Protein AF-A0A942RQK0-F1 (afdb_monomer_lite)

Foldseek 3Di:
DDDLVNLVVLCQVQPQLVDPCHDPVSGQDPVNLVVQLCNVCVVVLLVLLVPQPDPDLVSSLVSCLVPVVVVPQADPVRDDVCVVVVNPNNSVCSVRSSVSSVVSVVVVVVVVD

Sequence (113 aa):
MLTMNDYLETIRTHICSKCINRTSSGVCTPDIERDCALIQFLPEIVRIVNSTQSESYDDYVSALRDIVCAQCKESPQGVCSLRDDVECAVDRYYPLVIEAIQLLRAARVANVA

pLDDT: mean 89.83, std 7.03, range [50.84, 97.06]

Radius of gyration: 14.4 Å; chains: 1; bounding box: 34×26×43 Å

Structure (mmCIF, N/CA/C/O backbone):
data_AF-A0A942RQK0-F1
#
_entry.id   AF-A0A942RQK0-F1
#
loop_
_atom_site.group_PDB
_atom_site.id
_atom_site.type_symbol
_atom_site.label_atom_id
_atom_site.label_alt_id
_atom_site.label_comp_id
_atom_site.label_asym_id
_atom_site.label_entity_id
_atom_site.label_seq_id
_atom_site.pdbx_PDB_ins_code
_atom_site.Cartn_x
_atom_site.Cartn_y
_atom_site.Cartn_z
_atom_site.occupancy
_atom_site.B_iso_or_equiv
_atom_site.auth_seq_id
_atom_site.auth_comp_id
_atom_site.auth_asym_id
_atom_site.auth_atom_id
_atom_site.pdbx_PDB_model_num
ATOM 1 N N . MET A 1 1 ? -8.169 13.238 16.026 1.00 76.38 1 MET A N 1
ATOM 2 C CA . MET A 1 1 ? -8.594 12.764 14.694 1.00 76.38 1 MET A CA 1
ATOM 3 C C . MET A 1 1 ? -7.331 12.636 13.861 1.00 76.38 1 MET A C 1
ATOM 5 O O . MET A 1 1 ? -6.549 13.574 13.909 1.00 76.38 1 MET A O 1
ATOM 9 N N . LEU A 1 2 ? -7.084 11.487 13.224 1.00 90.88 2 LEU A N 1
ATOM 10 C CA . LEU A 1 2 ? -5.945 11.329 12.308 1.00 90.88 2 LEU A CA 1
ATOM 11 C C . LEU A 1 2 ? -6.271 12.023 10.982 1.00 90.88 2 LEU A C 1
ATOM 13 O O . LEU A 1 2 ? -7.398 11.920 10.495 1.00 90.88 2 LEU A O 1
ATOM 17 N N . THR A 1 3 ? -5.300 12.729 10.425 1.00 94.81 3 THR A N 1
ATOM 18 C CA . THR A 1 3 ? -5.384 13.443 9.150 1.00 94.81 3 THR A CA 1
ATOM 19 C C . THR A 1 3 ? -4.730 12.632 8.034 1.00 94.81 3 THR A C 1
ATOM 21 O O . THR A 1 3 ? -3.951 11.717 8.291 1.00 94.81 3 THR A O 1
ATOM 24 N N . MET A 1 4 ? -5.009 12.974 6.772 1.00 95.06 4 MET A N 1
ATOM 25 C CA . MET A 1 4 ? -4.345 12.316 5.639 1.00 95.06 4 MET A CA 1
ATOM 26 C C . MET A 1 4 ? -2.825 12.542 5.636 1.00 95.06 4 MET A C 1
ATOM 28 O O . MET A 1 4 ? -2.077 11.661 5.220 1.00 95.06 4 MET A O 1
ATOM 32 N N . ASN A 1 5 ? -2.362 13.682 6.159 1.00 94.44 5 ASN A N 1
ATOM 33 C CA . ASN A 1 5 ? -0.933 13.958 6.300 1.00 94.44 5 ASN A CA 1
ATOM 34 C C . ASN A 1 5 ? -0.267 13.009 7.305 1.00 94.44 5 ASN A C 1
ATOM 36 O O . ASN A 1 5 ? 0.812 12.506 7.009 1.00 94.44 5 ASN A O 1
ATOM 40 N N . ASP A 1 6 ? -0.932 12.681 8.419 1.00 95.12 6 ASP A N 1
ATOM 41 C CA . ASP A 1 6 ? -0.395 11.727 9.402 1.00 95.12 6 ASP A CA 1
ATOM 42 C C . ASP A 1 6 ? -0.160 10.344 8.767 1.00 95.12 6 ASP A C 1
ATOM 44 O O . ASP A 1 6 ? 0.878 9.710 8.980 1.00 95.12 6 ASP A O 1
ATOM 48 N N . TYR A 1 7 ? -1.107 9.882 7.940 1.00 95.06 7 TYR A N 1
ATOM 49 C CA . TYR A 1 7 ? -0.962 8.626 7.199 1.00 95.06 7 TYR A CA 1
ATOM 50 C C . TYR A 1 7 ? 0.161 8.711 6.164 1.00 95.06 7 TYR A C 1
ATOM 52 O O . TYR A 1 7 ? 0.994 7.809 6.092 1.00 95.06 7 TYR A O 1
ATOM 60 N N . LEU A 1 8 ? 0.218 9.796 5.392 1.00 93.12 8 LEU A N 1
ATOM 61 C CA . LEU A 1 8 ? 1.249 10.016 4.380 1.00 93.12 8 LEU A CA 1
ATOM 62 C C . LEU A 1 8 ? 2.663 9.986 4.981 1.00 93.12 8 LEU A C 1
ATOM 64 O O . LEU A 1 8 ? 3.536 9.288 4.466 1.00 93.12 8 LEU A O 1
ATOM 68 N N . GLU A 1 9 ? 2.896 10.709 6.073 1.00 92.56 9 GLU A N 1
ATOM 69 C CA . GLU A 1 9 ? 4.196 10.756 6.755 1.00 92.56 9 GLU A CA 1
ATOM 70 C C . GLU A 1 9 ? 4.581 9.404 7.361 1.00 92.56 9 GLU A C 1
ATOM 72 O O . GLU A 1 9 ? 5.734 8.965 7.255 1.00 92.56 9 GLU A O 1
ATOM 77 N N . THR A 1 10 ? 3.600 8.703 7.930 1.00 93.00 10 THR A N 1
ATOM 78 C CA . THR A 1 10 ? 3.789 7.360 8.481 1.00 93.00 10 THR A CA 1
ATOM 79 C C . THR A 1 10 ? 4.207 6.375 7.390 1.00 93.00 10 THR A C 1
ATOM 81 O O . THR A 1 10 ? 5.219 5.685 7.539 1.00 93.00 10 THR A O 1
ATOM 84 N N . ILE A 1 11 ? 3.484 6.347 6.268 1.00 90.75 11 ILE A N 1
ATOM 85 C CA . ILE A 1 11 ? 3.776 5.494 5.107 1.00 90.75 11 ILE A CA 1
ATOM 86 C C . ILE A 1 11 ? 5.149 5.833 4.522 1.00 90.75 11 ILE A C 1
ATOM 88 O O . ILE A 1 11 ? 5.947 4.923 4.302 1.00 90.75 11 ILE A O 1
ATOM 92 N N . ARG A 1 12 ? 5.479 7.119 4.336 1.00 89.50 12 ARG A N 1
ATOM 93 C CA . ARG A 1 12 ? 6.813 7.546 3.871 1.00 89.50 12 ARG A CA 1
ATOM 94 C C . ARG A 1 12 ? 7.921 6.978 4.753 1.00 89.50 12 ARG A C 1
ATOM 96 O O . ARG A 1 12 ? 8.847 6.351 4.245 1.00 89.50 12 ARG A O 1
ATOM 103 N N . THR A 1 13 ? 7.795 7.135 6.067 1.00 88.44 13 THR A N 1
ATOM 104 C CA . THR A 1 13 ? 8.803 6.678 7.036 1.00 88.44 13 THR A CA 1
ATOM 105 C C . THR A 1 13 ? 8.976 5.155 7.022 1.00 88.44 13 THR A C 1
ATOM 107 O O . THR A 1 13 ? 10.102 4.653 7.040 1.00 88.44 13 THR A O 1
ATOM 110 N N . HIS A 1 14 ? 7.873 4.406 6.947 1.00 89.19 14 HIS A N 1
ATOM 111 C CA . HIS A 1 14 ? 7.898 2.943 7.052 1.00 89.19 14 HIS A CA 1
ATOM 112 C C . HIS A 1 14 ? 8.254 2.240 5.739 1.00 89.19 14 HIS A C 1
ATOM 114 O O . HIS A 1 14 ? 8.817 1.141 5.764 1.00 89.19 14 HIS A O 1
ATOM 120 N N . ILE A 1 15 ? 7.930 2.853 4.598 1.00 90.31 15 ILE A N 1
ATOM 121 C CA . ILE A 1 15 ? 8.006 2.194 3.291 1.00 90.31 15 ILE A CA 1
ATOM 122 C C . ILE A 1 15 ? 9.162 2.713 2.450 1.00 90.31 15 ILE A C 1
ATOM 124 O O . ILE A 1 15 ? 9.845 1.894 1.838 1.00 90.31 15 ILE A O 1
ATOM 128 N N . CYS A 1 16 ? 9.444 4.021 2.413 1.00 88.69 16 CYS A N 1
ATOM 129 C CA . CYS A 1 16 ? 10.490 4.541 1.520 1.00 88.69 16 CYS A CA 1
ATOM 130 C C . CYS A 1 16 ? 11.866 3.928 1.814 1.00 88.69 16 CYS A C 1
ATOM 132 O O . CYS A 1 16 ? 12.601 3.611 0.885 1.00 88.69 16 CYS A O 1
ATOM 134 N N . SER A 1 17 ? 12.173 3.625 3.076 1.00 88.06 17 SER A N 1
ATOM 135 C CA . SER A 1 17 ? 13.415 2.941 3.473 1.00 88.06 17 SER A CA 1
ATOM 136 C C . SER A 1 17 ? 13.523 1.491 2.980 1.00 88.06 17 SER A C 1
ATOM 138 O O . SER A 1 17 ? 14.626 0.955 2.866 1.00 88.06 17 SER A O 1
ATOM 140 N N . LYS A 1 18 ? 12.394 0.862 2.634 1.00 89.69 18 LYS A N 1
ATOM 141 C CA . LYS A 1 18 ? 12.280 -0.521 2.141 1.00 89.69 18 LYS A CA 1
ATOM 142 C C . LYS A 1 18 ? 11.899 -0.592 0.653 1.00 89.69 18 LYS A C 1
ATOM 144 O O . LYS A 1 18 ? 11.910 -1.675 0.062 1.00 89.69 18 LYS A O 1
ATOM 149 N N . CYS A 1 19 ? 11.576 0.548 0.040 1.00 88.12 19 CYS A N 1
ATOM 150 C CA . CYS A 1 19 ? 11.154 0.646 -1.351 1.00 88.12 19 CYS A CA 1
ATOM 151 C C . CYS A 1 19 ? 12.292 0.239 -2.297 1.00 88.12 19 CYS A C 1
ATOM 153 O O . CYS A 1 19 ? 13.440 0.622 -2.078 1.00 88.12 19 CYS A O 1
ATOM 155 N N . ILE A 1 20 ? 12.009 -0.524 -3.354 1.00 85.88 20 ILE A N 1
ATOM 156 C CA . ILE A 1 20 ? 13.025 -0.891 -4.355 1.00 85.88 20 ILE A CA 1
ATOM 157 C C . ILE A 1 20 ? 13.535 0.333 -5.128 1.00 85.88 20 ILE A C 1
ATOM 159 O O . ILE A 1 20 ? 14.711 0.399 -5.463 1.00 85.88 20 ILE A O 1
ATOM 163 N N . ASN A 1 21 ? 12.674 1.337 -5.304 1.00 84.38 21 ASN A N 1
ATOM 164 C CA . ASN A 1 21 ? 12.988 2.577 -6.009 1.00 84.38 21 ASN A CA 1
ATOM 165 C C . ASN A 1 21 ? 13.629 3.643 -5.107 1.00 84.38 21 ASN A C 1
ATOM 167 O O . ASN A 1 21 ? 13.789 4.776 -5.537 1.00 84.38 21 ASN A O 1
ATOM 171 N N . ARG A 1 22 ? 13.956 3.333 -3.847 1.00 86.50 22 ARG A N 1
ATOM 172 C CA . ARG A 1 22 ? 14.532 4.312 -2.910 1.00 86.50 22 ARG A CA 1
ATOM 173 C C . ARG A 1 22 ? 15.913 4.802 -3.349 1.00 86.50 22 ARG A C 1
ATOM 175 O O . ARG A 1 22 ? 16.653 4.094 -4.029 1.00 86.50 22 ARG A O 1
ATOM 182 N N . THR A 1 23 ? 16.303 5.985 -2.881 1.00 87.00 23 THR A N 1
ATOM 183 C CA . THR A 1 23 ? 17.686 6.467 -3.006 1.00 87.00 23 THR A CA 1
ATOM 184 C C . THR A 1 23 ? 18.655 5.600 -2.197 1.00 87.00 23 THR A C 1
ATOM 186 O O . THR A 1 23 ? 18.259 4.859 -1.296 1.00 87.00 23 THR A O 1
ATOM 189 N N . SER A 1 24 ? 19.961 5.763 -2.422 1.00 86.12 24 SER A N 1
ATOM 190 C CA . SER A 1 24 ? 20.994 5.141 -1.578 1.00 86.12 24 SER A CA 1
ATOM 191 C C . SER A 1 24 ? 20.895 5.527 -0.094 1.00 86.12 24 SER A C 1
ATOM 193 O O . SER A 1 24 ? 21.332 4.764 0.762 1.00 86.12 24 SER A O 1
ATOM 195 N N . SER A 1 25 ? 20.285 6.674 0.222 1.00 84.81 25 SER A N 1
ATOM 196 C CA . SER A 1 25 ? 19.993 7.129 1.587 1.00 84.81 25 SER A CA 1
ATOM 197 C C . SER A 1 25 ? 18.668 6.606 2.159 1.00 84.81 25 SER A C 1
ATOM 199 O O . SER A 1 25 ? 18.327 6.932 3.292 1.00 84.81 25 SER A O 1
ATOM 201 N N . GLY A 1 26 ? 17.922 5.791 1.410 1.00 83.88 26 GLY A N 1
ATOM 202 C CA . GLY A 1 26 ? 16.687 5.164 1.879 1.00 83.88 26 GLY A CA 1
ATOM 203 C C . GLY A 1 26 ? 15.462 6.078 1.885 1.00 83.88 26 GLY A C 1
ATOM 204 O O . GLY A 1 26 ? 14.523 5.826 2.637 1.00 83.88 26 GLY A O 1
ATOM 205 N N . VAL A 1 27 ? 15.451 7.131 1.067 1.00 84.12 27 VAL A N 1
ATOM 206 C CA . VAL A 1 27 ? 14.306 8.045 0.939 1.00 84.12 27 VAL A CA 1
ATOM 207 C C . VAL A 1 27 ? 13.674 7.942 -0.446 1.00 84.12 27 VAL A C 1
ATOM 209 O O . VAL A 1 27 ? 14.316 7.516 -1.407 1.00 84.12 27 VAL A O 1
ATOM 212 N N . CYS A 1 28 ? 12.409 8.335 -0.559 1.00 85.50 28 CYS A N 1
ATOM 213 C CA . CYS A 1 28 ? 11.790 8.579 -1.855 1.00 85.50 28 CYS A CA 1
ATOM 214 C C . CYS A 1 28 ? 12.184 9.990 -2.327 1.00 85.50 28 CYS A C 1
ATOM 216 O O . CYS A 1 28 ? 12.166 10.932 -1.536 1.00 85.50 28 CYS A O 1
ATOM 218 N N . THR A 1 29 ? 12.564 10.157 -3.597 1.00 82.12 29 THR A N 1
ATOM 219 C CA . THR A 1 29 ? 12.700 11.506 -4.176 1.00 82.12 29 THR A CA 1
ATOM 220 C C . THR A 1 29 ? 11.317 12.060 -4.523 1.00 82.12 29 THR A C 1
ATOM 222 O O . THR A 1 29 ? 10.391 11.271 -4.712 1.00 82.12 29 THR A O 1
ATOM 225 N N . PRO A 1 30 ? 11.150 13.385 -4.679 1.00 80.06 30 PRO A N 1
ATOM 226 C CA . PRO A 1 30 ? 9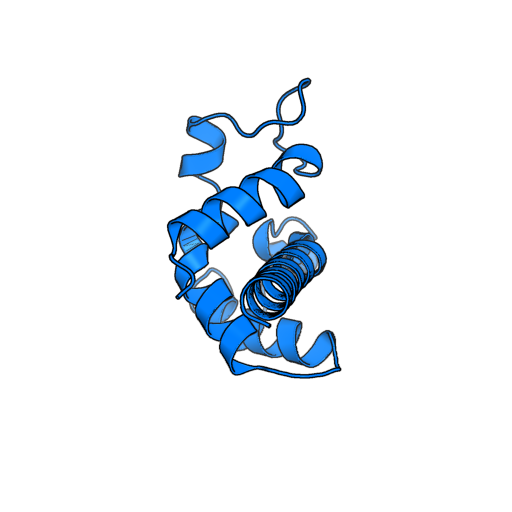.874 13.959 -5.108 1.00 80.06 30 PRO A CA 1
ATOM 227 C C . PRO A 1 30 ? 9.333 13.346 -6.406 1.00 80.06 30 PRO A C 1
ATOM 229 O O . PRO A 1 30 ? 8.129 13.158 -6.536 1.00 80.06 30 PRO A O 1
ATOM 232 N N . ASP A 1 31 ? 10.212 12.996 -7.348 1.00 77.81 31 ASP A N 1
ATOM 233 C CA . ASP A 1 31 ? 9.820 12.349 -8.604 1.00 77.81 31 ASP A CA 1
ATOM 234 C C . ASP A 1 31 ? 9.259 10.943 -8.346 1.00 77.81 31 ASP A C 1
ATOM 236 O O . ASP A 1 31 ? 8.164 10.624 -8.802 1.00 77.81 31 ASP A O 1
ATOM 240 N N . ILE A 1 32 ? 9.952 10.144 -7.523 1.00 78.69 32 ILE A N 1
ATOM 241 C CA . ILE A 1 32 ? 9.486 8.815 -7.104 1.00 78.69 32 ILE A CA 1
ATOM 242 C C . ILE A 1 32 ? 8.160 8.913 -6.347 1.00 78.69 32 ILE A C 1
ATOM 244 O O . ILE A 1 32 ? 7.289 8.070 -6.532 1.00 78.69 32 ILE A O 1
ATOM 248 N N . GLU A 1 33 ? 7.990 9.918 -5.488 1.00 78.75 33 GLU A N 1
ATOM 249 C CA . GLU A 1 33 ? 6.759 10.092 -4.716 1.00 78.75 33 GLU A CA 1
ATOM 250 C C . GLU A 1 33 ? 5.559 10.457 -5.588 1.00 78.75 33 GLU A C 1
ATOM 252 O O . GLU A 1 33 ? 4.475 9.922 -5.356 1.00 78.75 33 GLU A O 1
ATOM 257 N N . ARG A 1 34 ? 5.739 11.329 -6.590 1.00 80.69 34 ARG A N 1
ATOM 258 C CA . ARG A 1 34 ? 4.659 11.700 -7.523 1.00 80.69 34 ARG A CA 1
ATOM 259 C C . ARG A 1 34 ? 4.132 10.488 -8.292 1.00 80.69 34 ARG A C 1
ATOM 261 O O . ARG A 1 34 ? 2.920 10.351 -8.463 1.00 80.69 34 ARG A O 1
ATOM 268 N N . ASP A 1 35 ? 5.027 9.584 -8.671 1.00 83.75 35 ASP A N 1
ATOM 269 C CA . ASP A 1 35 ? 4.686 8.382 -9.437 1.00 83.75 35 ASP A CA 1
ATOM 270 C C . ASP A 1 35 ? 4.425 7.153 -8.546 1.00 83.75 35 ASP A C 1
ATOM 272 O O . ASP A 1 35 ? 4.179 6.047 -9.034 1.00 83.75 35 ASP A O 1
ATOM 276 N N . CYS A 1 36 ? 4.456 7.319 -7.222 1.00 88.19 36 CYS A N 1
ATOM 277 C CA . CYS A 1 36 ? 4.276 6.217 -6.291 1.00 88.19 36 CYS A CA 1
ATOM 278 C C . CYS A 1 36 ? 2.807 5.790 -6.236 1.00 88.19 36 CYS A C 1
ATOM 280 O O . CYS A 1 36 ? 1.965 6.469 -5.646 1.00 88.19 36 CYS A O 1
ATOM 282 N N . ALA A 1 37 ? 2.507 4.607 -6.774 1.00 89.62 37 ALA A N 1
ATOM 283 C CA . ALA A 1 37 ? 1.157 4.049 -6.765 1.00 89.62 37 ALA A CA 1
ATOM 284 C C . ALA A 1 37 ? 0.561 3.934 -5.344 1.00 89.62 37 ALA A C 1
ATOM 286 O O . ALA A 1 37 ? -0.633 4.148 -5.161 1.00 89.62 37 ALA A O 1
ATOM 287 N N . LEU A 1 38 ? 1.379 3.679 -4.312 1.00 89.94 38 LEU A N 1
ATOM 288 C CA . LEU A 1 38 ? 0.906 3.685 -2.919 1.00 89.94 38 LEU A CA 1
ATOM 289 C C . LEU A 1 38 ? 0.394 5.057 -2.474 1.00 89.94 38 LEU A C 1
ATOM 291 O O . LEU A 1 38 ? -0.575 5.123 -1.729 1.00 89.94 38 LEU A O 1
ATOM 295 N N . ILE A 1 39 ? 1.044 6.138 -2.915 1.00 90.31 39 ILE A N 1
ATOM 296 C CA . ILE A 1 39 ? 0.642 7.515 -2.603 1.00 90.31 39 ILE A CA 1
ATOM 297 C C . ILE A 1 39 ? -0.625 7.866 -3.386 1.00 90.31 39 ILE A C 1
ATOM 299 O O . ILE A 1 39 ? -1.551 8.447 -2.826 1.00 90.31 39 ILE A O 1
ATOM 303 N N . GLN A 1 40 ? -0.693 7.463 -4.657 1.00 91.94 40 GLN A N 1
ATOM 304 C CA . GLN A 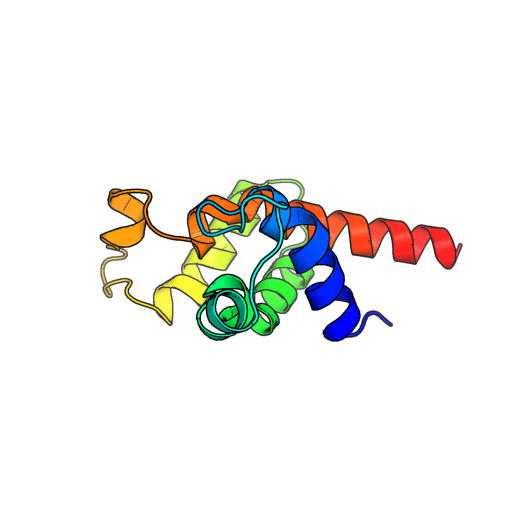1 40 ? -1.856 7.692 -5.520 1.00 91.94 40 GLN A CA 1
ATOM 305 C C . GLN A 1 40 ? -3.123 7.032 -4.957 1.00 91.94 40 GLN A C 1
ATOM 307 O O . GLN A 1 40 ? -4.169 7.674 -4.889 1.00 91.94 40 GLN A O 1
ATOM 312 N N . PHE A 1 41 ? -3.019 5.789 -4.481 1.00 94.25 41 PHE A N 1
ATOM 313 C CA . PHE A 1 41 ? -4.133 5.060 -3.866 1.00 94.25 41 PHE A CA 1
ATOM 314 C C . PHE A 1 41 ? -4.240 5.259 -2.345 1.00 94.25 41 PHE A C 1
ATOM 316 O O . PHE A 1 41 ? -5.095 4.641 -1.709 1.00 94.25 41 PHE A O 1
ATOM 323 N N . LEU A 1 42 ? -3.420 6.127 -1.736 1.00 93.69 42 LEU A N 1
ATOM 324 C CA . LEU A 1 42 ? -3.346 6.275 -0.278 1.00 93.69 42 LEU A CA 1
ATOM 325 C C . LEU A 1 42 ? -4.709 6.553 0.379 1.00 93.69 42 LEU A C 1
ATOM 327 O O . LEU A 1 42 ? -5.020 5.876 1.362 1.00 93.69 42 LEU A O 1
ATOM 331 N N . PRO A 1 43 ? -5.555 7.477 -0.126 1.00 94.75 43 PRO A N 1
ATOM 332 C CA . PRO A 1 43 ? -6.847 7.742 0.504 1.00 94.75 43 PRO A CA 1
ATOM 333 C C . PRO A 1 43 ? -7.749 6.506 0.553 1.00 94.75 43 PRO A C 1
ATOM 335 O O . PRO A 1 43 ? -8.434 6.266 1.549 1.00 94.75 43 PRO A O 1
ATOM 338 N N . GLU A 1 44 ? -7.728 5.705 -0.508 1.00 95.81 44 GLU A N 1
ATOM 339 C CA . GLU A 1 44 ? -8.539 4.502 -0.612 1.00 95.81 44 GLU A CA 1
ATOM 340 C C . GLU A 1 44 ? -7.996 3.370 0.255 1.00 95.81 44 GLU A C 1
ATOM 342 O O . GLU A 1 44 ? -8.752 2.763 1.009 1.00 95.81 44 GLU A O 1
ATOM 347 N N . ILE A 1 45 ? -6.682 3.159 0.236 1.00 95.88 45 ILE A N 1
ATOM 348 C CA . ILE A 1 45 ? -5.997 2.212 1.116 1.00 95.88 45 ILE A CA 1
ATOM 349 C C . ILE A 1 45 ? -6.332 2.510 2.582 1.00 95.88 45 ILE A C 1
ATOM 351 O O . ILE A 1 45 ? -6.762 1.618 3.314 1.00 95.88 45 ILE A O 1
ATOM 355 N N . VAL A 1 46 ? -6.190 3.768 3.013 1.00 96.25 46 VAL A N 1
ATOM 356 C CA . VAL A 1 46 ? -6.499 4.190 4.388 1.00 96.25 46 VAL A CA 1
ATOM 357 C C . VAL A 1 46 ? -7.959 3.916 4.729 1.00 96.25 46 VAL A C 1
ATOM 359 O O . VAL A 1 46 ? -8.251 3.394 5.806 1.00 96.25 46 VAL A O 1
ATOM 362 N N . ARG A 1 47 ? -8.887 4.239 3.821 1.00 96.25 47 ARG A N 1
ATOM 363 C CA . ARG A 1 47 ? -10.317 3.966 4.005 1.00 96.25 47 ARG A CA 1
ATOM 364 C C . ARG A 1 47 ? -10.572 2.472 4.206 1.00 96.25 47 ARG A C 1
ATOM 366 O O . ARG A 1 47 ? -11.246 2.112 5.169 1.00 96.25 47 ARG A O 1
ATOM 373 N N . ILE A 1 48 ? -10.018 1.627 3.338 1.00 96.62 48 ILE A N 1
ATOM 374 C CA . ILE A 1 48 ? -10.209 0.171 3.358 1.00 96.62 48 ILE A CA 1
ATOM 375 C C . ILE A 1 48 ? -9.659 -0.417 4.655 1.00 96.62 48 ILE A C 1
ATOM 377 O O . ILE A 1 48 ? -10.411 -1.030 5.409 1.00 96.62 48 ILE A O 1
ATOM 381 N N . VAL A 1 49 ? -8.395 -0.139 4.984 1.00 95.62 49 VAL A N 1
ATOM 382 C CA . VAL A 1 49 ? -7.745 -0.661 6.198 1.00 95.62 49 VAL A CA 1
ATOM 383 C C . VAL A 1 49 ? -8.468 -0.199 7.469 1.00 95.62 49 VAL A C 1
ATOM 385 O O . VAL A 1 49 ? -8.612 -0.959 8.430 1.00 95.62 49 VAL A O 1
ATOM 388 N N . ASN A 1 50 ? -8.984 1.030 7.493 1.00 94.19 50 ASN A N 1
ATOM 389 C CA . ASN A 1 50 ? -9.783 1.502 8.624 1.00 94.19 50 ASN A CA 1
ATOM 390 C C . ASN A 1 50 ? -11.147 0.810 8.731 1.00 94.19 50 ASN A C 1
ATOM 392 O O . ASN A 1 50 ? -11.641 0.644 9.847 1.00 94.19 50 ASN A O 1
ATOM 396 N N . SER A 1 51 ? -11.743 0.397 7.610 1.00 95.50 51 SER A N 1
ATOM 397 C CA . SER A 1 51 ? -13.043 -0.280 7.588 1.00 95.50 51 SER A CA 1
ATOM 398 C C . SER A 1 51 ? -12.982 -1.790 7.830 1.00 95.50 51 SER A C 1
ATOM 400 O O . SER A 1 51 ? -13.892 -2.308 8.464 1.00 95.50 51 SER A O 1
ATOM 402 N N . THR A 1 52 ? -11.930 -2.488 7.383 1.00 95.19 52 THR A N 1
ATOM 403 C CA . THR A 1 52 ? -11.864 -3.961 7.430 1.00 95.19 52 THR A CA 1
ATOM 404 C C . THR A 1 52 ? -11.774 -4.518 8.854 1.00 95.19 52 THR A C 1
ATOM 406 O O . THR A 1 52 ? -12.320 -5.584 9.093 1.00 95.19 52 THR A O 1
ATOM 409 N N . GLN A 1 53 ? -11.130 -3.801 9.793 1.00 86.56 53 GLN A N 1
ATOM 410 C CA . GLN A 1 53 ? -11.026 -4.135 11.235 1.00 86.56 53 GLN A CA 1
ATOM 411 C C . GLN A 1 53 ? -11.052 -5.648 11.549 1.00 86.56 53 GLN A C 1
ATOM 413 O O . GLN A 1 53 ? -11.924 -6.115 12.278 1.00 86.56 53 GLN A O 1
ATOM 418 N N . SER A 1 54 ? -10.101 -6.397 10.988 1.00 93.69 54 SER A N 1
ATOM 419 C CA . SER A 1 54 ? -10.001 -7.852 11.140 1.00 93.69 54 SER A CA 1
ATOM 420 C C . SER A 1 54 ? -8.706 -8.241 11.855 1.00 93.69 54 SER A C 1
ATOM 422 O O . SER A 1 54 ? -7.731 -7.490 11.850 1.00 93.69 54 SER A O 1
ATOM 424 N N . GLU A 1 55 ? -8.689 -9.423 12.467 1.00 90.38 55 GLU A N 1
ATOM 425 C CA . GLU A 1 55 ? -7.464 -10.060 12.969 1.00 90.38 55 GLU A CA 1
ATOM 426 C C . GLU A 1 55 ? -6.718 -10.822 11.858 1.00 90.38 55 GLU A C 1
ATOM 428 O O . GLU A 1 55 ? -5.537 -11.136 12.000 1.00 90.38 55 GLU A O 1
ATOM 433 N N . SER A 1 56 ? -7.390 -11.099 10.736 1.00 94.44 56 SER A N 1
ATOM 434 C CA . SER A 1 56 ? -6.827 -11.793 9.579 1.00 94.44 56 SER A CA 1
ATOM 435 C C . SER A 1 56 ? -6.168 -10.808 8.618 1.00 94.44 56 SER A C 1
ATOM 437 O O . SER A 1 56 ? -6.801 -9.874 8.124 1.00 94.44 56 SER A O 1
ATOM 439 N N . TYR A 1 57 ? -4.894 -11.046 8.303 1.00 93.69 57 TYR A N 1
ATOM 440 C CA . TYR A 1 57 ? -4.175 -10.304 7.267 1.00 93.69 57 TYR A CA 1
ATOM 441 C C . TYR A 1 57 ? -4.818 -10.473 5.880 1.00 93.69 57 TYR A C 1
ATOM 443 O O . TYR A 1 57 ? -4.927 -9.506 5.122 1.00 93.69 57 TYR A O 1
ATOM 451 N N . ASP A 1 58 ? -5.297 -11.679 5.572 1.00 95.50 58 ASP A N 1
ATOM 452 C CA . ASP A 1 58 ? -5.863 -12.011 4.264 1.00 95.50 58 ASP A CA 1
ATOM 453 C C . ASP A 1 58 ? -7.150 -11.228 3.975 1.00 95.50 58 ASP A C 1
ATOM 455 O O . ASP A 1 58 ? -7.421 -10.892 2.820 1.00 95.50 58 ASP A O 1
ATOM 459 N N . ASP A 1 59 ? -7.902 -10.847 5.012 1.00 97.06 59 ASP A N 1
ATOM 460 C CA . ASP A 1 59 ? -9.110 -10.027 4.870 1.00 97.06 59 ASP A CA 1
ATOM 461 C C . ASP A 1 59 ? -8.762 -8.619 4.372 1.00 97.06 59 ASP A C 1
ATOM 463 O O . ASP A 1 59 ? -9.466 -8.046 3.536 1.00 97.06 59 ASP A O 1
ATOM 467 N N . TYR A 1 60 ? -7.646 -8.059 4.848 1.00 97.06 60 TYR A N 1
ATOM 468 C CA . TYR A 1 60 ? -7.152 -6.770 4.369 1.00 97.06 60 TYR A CA 1
ATOM 469 C C . TYR A 1 60 ? -6.683 -6.857 2.925 1.00 97.06 60 TYR A C 1
ATOM 471 O O . TYR A 1 60 ? -7.039 -5.996 2.122 1.00 97.06 60 TYR A O 1
ATOM 479 N N . VAL A 1 61 ? -5.898 -7.882 2.588 1.00 95.25 61 VAL A N 1
ATOM 480 C CA . VAL A 1 61 ? -5.392 -8.073 1.221 1.00 95.25 61 VAL A CA 1
ATOM 481 C C . VAL A 1 61 ? -6.541 -8.264 0.243 1.00 95.25 61 VAL A C 1
ATOM 483 O O . VAL A 1 61 ? -6.542 -7.633 -0.812 1.00 95.25 61 VAL A O 1
ATOM 486 N N . SER A 1 62 ? -7.531 -9.079 0.603 1.00 95.19 62 SER A N 1
ATOM 487 C CA . SER A 1 62 ? -8.713 -9.317 -0.228 1.00 95.19 62 SER A CA 1
ATOM 488 C C . SER A 1 62 ? -9.477 -8.014 -0.460 1.00 95.19 62 SER A C 1
ATOM 490 O O . SER A 1 62 ? -9.653 -7.609 -1.605 1.00 95.19 62 SER A O 1
ATOM 492 N N . ALA A 1 63 ? -9.796 -7.270 0.605 1.00 96.31 63 ALA A N 1
ATOM 493 C CA . ALA A 1 63 ? -10.504 -5.994 0.486 1.00 96.31 63 ALA A CA 1
ATOM 494 C C . ALA A 1 63 ? -9.723 -4.940 -0.323 1.00 96.31 63 ALA A C 1
ATOM 496 O O . ALA A 1 63 ? -10.309 -4.153 -1.070 1.00 96.31 63 ALA A O 1
ATOM 497 N N . LEU A 1 64 ? -8.395 -4.904 -0.182 1.00 95.25 64 LEU A N 1
ATOM 498 C CA . LEU A 1 64 ? -7.542 -4.005 -0.954 1.00 95.25 64 LEU A CA 1
ATOM 499 C C . LEU A 1 64 ? -7.512 -4.396 -2.430 1.00 95.25 64 LEU A C 1
ATOM 501 O O . LEU A 1 64 ? -7.604 -3.513 -3.279 1.00 95.25 64 LEU A O 1
ATOM 505 N N . ARG A 1 65 ? -7.425 -5.687 -2.756 1.00 94.31 65 ARG A N 1
ATOM 506 C CA . ARG A 1 65 ? -7.455 -6.159 -4.146 1.00 94.31 65 ARG A CA 1
ATOM 507 C C . ARG A 1 65 ? -8.809 -5.889 -4.797 1.00 94.31 65 ARG A C 1
ATO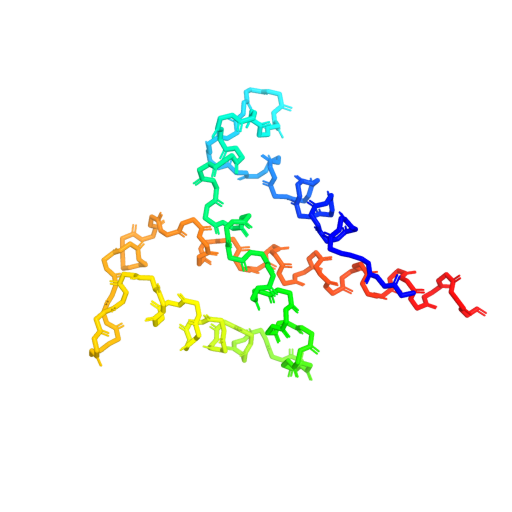M 509 O O . ARG A 1 65 ? -8.830 -5.259 -5.851 1.00 94.31 65 ARG A O 1
ATOM 516 N N . ASP A 1 66 ? -9.904 -6.216 -4.121 1.00 93.31 66 ASP A N 1
ATOM 517 C CA . ASP A 1 66 ? -11.269 -6.030 -4.631 1.00 93.31 66 ASP A CA 1
ATOM 518 C C . ASP A 1 66 ? -11.576 -4.581 -5.030 1.00 93.31 66 ASP A C 1
ATOM 520 O O . ASP A 1 66 ? -12.384 -4.329 -5.921 1.00 93.31 66 ASP A O 1
ATOM 524 N N . ILE A 1 67 ? -10.941 -3.613 -4.367 1.00 92.62 67 ILE A N 1
ATOM 525 C CA . ILE A 1 67 ? -11.227 -2.196 -4.580 1.00 92.62 67 ILE A CA 1
ATOM 526 C C . ILE A 1 67 ? -10.103 -1.504 -5.356 1.00 92.62 67 ILE A C 1
ATOM 528 O O . ILE A 1 67 ? -10.361 -0.890 -6.390 1.00 92.62 67 ILE A O 1
ATOM 532 N N . VAL A 1 68 ? -8.856 -1.591 -4.884 1.00 93.19 68 VAL A N 1
ATOM 533 C CA . VAL A 1 68 ? -7.721 -0.889 -5.505 1.00 93.19 68 VAL A CA 1
ATOM 534 C C . VAL A 1 68 ? -7.351 -1.534 -6.835 1.00 93.19 68 VAL A C 1
ATOM 536 O O . VAL A 1 68 ? -7.074 -0.828 -7.804 1.00 93.19 68 VAL A O 1
ATOM 539 N N . CYS A 1 69 ? -7.343 -2.869 -6.920 1.00 90.88 69 CYS A N 1
ATOM 540 C CA . CYS A 1 69 ? -6.945 -3.526 -8.164 1.00 90.88 69 CYS A CA 1
ATOM 541 C C . CYS A 1 69 ? -8.022 -3.406 -9.243 1.00 90.88 69 CYS A C 1
ATOM 543 O O . CYS A 1 69 ? -7.664 -3.151 -10.396 1.00 90.88 69 CYS A O 1
ATOM 545 N N . ALA A 1 70 ? -9.302 -3.463 -8.862 1.00 87.75 70 ALA A N 1
ATOM 546 C CA . ALA A 1 70 ? -10.433 -3.224 -9.759 1.00 87.75 70 ALA A CA 1
ATOM 547 C C . ALA A 1 70 ? -10.414 -1.823 -10.406 1.00 87.75 70 ALA A C 1
ATOM 549 O O . ALA A 1 70 ? -10.914 -1.644 -11.515 1.00 87.75 70 ALA A O 1
ATOM 550 N N . GLN A 1 71 ? -9.812 -0.831 -9.742 1.00 88.31 71 GLN A N 1
ATOM 551 C CA . GLN A 1 71 ? -9.636 0.533 -10.265 1.00 88.31 71 GLN A CA 1
ATOM 552 C C . GLN A 1 71 ? -8.301 0.749 -10.998 1.00 88.31 71 GLN A C 1
ATOM 554 O O . GLN A 1 71 ? -8.030 1.848 -11.484 1.00 88.31 71 GLN A O 1
ATOM 559 N N . CYS A 1 72 ? -7.446 -0.272 -11.059 1.00 90.12 72 CYS A N 1
ATOM 560 C CA . CYS A 1 72 ? -6.096 -0.178 -11.600 1.00 90.12 72 CYS A CA 1
ATOM 561 C C . CYS A 1 72 ? -5.991 -0.904 -12.952 1.00 90.12 72 CYS A C 1
ATOM 563 O O . CYS A 1 72 ? -6.579 -0.469 -13.939 1.00 90.12 72 CYS A O 1
ATOM 565 N N . LYS A 1 73 ? -5.201 -1.981 -13.027 1.00 87.38 73 LYS A N 1
ATOM 566 C CA . LYS A 1 73 ? -4.933 -2.744 -14.260 1.00 87.38 73 LYS A CA 1
ATOM 567 C C . LYS A 1 73 ? -5.495 -4.166 -14.228 1.00 87.38 73 LYS A C 1
ATOM 569 O O . LYS A 1 73 ? -5.147 -4.966 -15.093 1.00 87.38 73 LYS A O 1
ATOM 574 N N . GLU A 1 74 ? -6.296 -4.500 -13.221 1.00 91.88 74 GLU A N 1
ATOM 575 C CA . GLU A 1 74 ? -6.911 -5.819 -13.134 1.00 91.88 74 GLU A CA 1
ATOM 576 C C . GLU A 1 74 ? -7.991 -5.988 -14.208 1.00 91.88 74 GLU A C 1
ATOM 578 O O . GLU A 1 74 ? -8.778 -5.079 -14.473 1.00 91.88 74 GLU A O 1
ATOM 583 N N . SER A 1 75 ? -8.020 -7.155 -14.848 1.00 92.19 75 SER A N 1
ATOM 584 C CA . SER A 1 75 ? -9.077 -7.498 -15.793 1.00 92.19 75 SER A CA 1
ATOM 585 C C . SER A 1 75 ? -10.392 -7.817 -15.067 1.00 92.19 75 SER A C 1
ATOM 587 O O . SER A 1 75 ? -10.376 -8.213 -13.903 1.00 92.19 75 SER A O 1
ATOM 589 N N . PRO A 1 76 ? -11.547 -7.790 -15.757 1.00 89.25 76 PRO A N 1
ATOM 590 C CA . PRO A 1 76 ? -12.812 -8.246 -15.171 1.00 89.25 76 PRO A CA 1
ATOM 591 C C . PRO A 1 76 ? -12.802 -9.707 -14.686 1.00 89.25 76 PRO A C 1
ATOM 593 O O . PRO A 1 76 ? -13.704 -10.119 -13.965 1.00 89.25 76 PRO A O 1
ATOM 596 N N . GLN A 1 77 ? -11.816 -10.508 -15.106 1.00 90.88 77 GLN A N 1
ATOM 597 C CA . GLN A 1 77 ? -11.615 -11.892 -14.670 1.00 90.88 77 GLN A CA 1
ATOM 598 C C . GLN A 1 77 ? -10.671 -12.005 -13.456 1.00 90.88 77 GLN A C 1
ATOM 600 O O . GLN A 1 77 ? -10.325 -13.118 -13.070 1.00 90.88 77 GLN A O 1
ATOM 605 N N . GLY A 1 78 ? -10.230 -10.884 -12.873 1.00 89.25 78 GLY A N 1
ATOM 606 C CA . GLY A 1 78 ? -9.333 -10.853 -11.714 1.00 89.25 78 GLY A CA 1
ATOM 607 C C . GLY A 1 78 ? -7.847 -11.029 -12.050 1.00 89.25 78 GLY A C 1
ATOM 608 O O . GLY A 1 78 ? -7.038 -11.267 -11.154 1.00 89.25 78 GLY A O 1
ATOM 609 N N . VAL A 1 79 ? -7.459 -10.934 -13.326 1.00 92.38 79 VAL A N 1
ATOM 610 C CA . VAL A 1 79 ? -6.071 -11.160 -13.769 1.00 92.38 79 VAL A CA 1
ATOM 611 C C . VAL A 1 79 ? -5.294 -9.845 -13.769 1.00 92.38 79 VAL A C 1
ATOM 613 O O . VAL A 1 79 ? -5.776 -8.843 -14.298 1.00 92.38 79 VAL A O 1
ATOM 616 N N . CYS A 1 80 ? -4.078 -9.839 -13.217 1.00 95.00 80 CYS A N 1
ATOM 617 C CA . CYS A 1 80 ? -3.207 -8.664 -13.203 1.00 95.00 80 CYS A CA 1
ATOM 61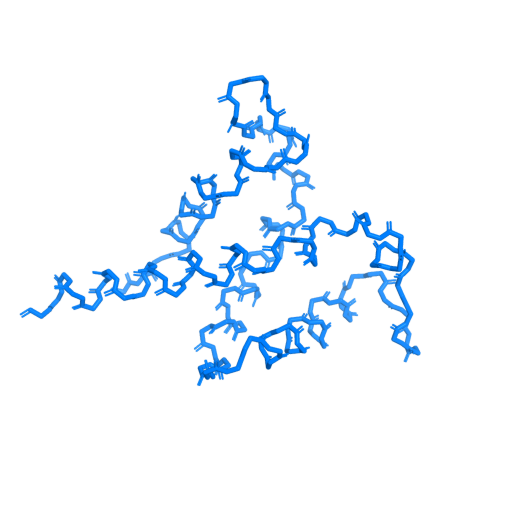8 C C . CYS A 1 80 ? -1.742 -9.081 -13.339 1.00 95.00 80 CYS A C 1
ATOM 620 O O . CYS A 1 80 ? -1.133 -9.536 -12.371 1.00 95.00 80 CYS A O 1
ATOM 622 N N . SER A 1 81 ? -1.148 -8.817 -14.506 1.00 94.44 81 SER A N 1
ATOM 623 C CA . SER A 1 81 ? 0.235 -9.215 -14.797 1.00 94.44 81 SER A CA 1
ATOM 624 C C . SER A 1 81 ? 1.242 -8.647 -13.795 1.00 94.44 81 SER A C 1
ATOM 626 O O . SER A 1 81 ? 2.163 -9.335 -13.390 1.00 94.44 81 SER A O 1
ATOM 628 N N . LEU A 1 82 ? 1.034 -7.418 -13.306 1.00 93.50 82 LEU A N 1
ATOM 629 C CA . LEU A 1 82 ? 1.929 -6.823 -12.309 1.00 93.50 82 LEU A CA 1
ATOM 630 C C . LEU A 1 82 ? 1.947 -7.607 -10.991 1.00 93.50 82 LEU A C 1
ATOM 632 O O . LEU A 1 82 ? 2.977 -7.640 -10.328 1.00 93.50 82 LEU A O 1
ATOM 636 N N . ARG A 1 83 ? 0.820 -8.190 -10.569 1.00 93.06 83 ARG A N 1
ATOM 637 C CA . ARG A 1 83 ? 0.799 -9.029 -9.362 1.00 93.06 83 ARG A CA 1
ATOM 638 C C . ARG A 1 83 ? 1.395 -10.396 -9.641 1.00 93.06 83 ARG A C 1
ATOM 640 O O . ARG A 1 83 ? 2.190 -10.868 -8.836 1.00 93.06 83 ARG A O 1
ATOM 647 N N . ASP A 1 84 ? 1.032 -10.984 -10.776 1.00 92.69 84 ASP A N 1
ATOM 648 C CA . ASP A 1 84 ? 1.496 -12.311 -11.180 1.00 92.69 84 ASP A CA 1
ATOM 649 C C . ASP A 1 84 ? 3.031 -12.341 -11.323 1.00 92.69 84 ASP A C 1
ATOM 651 O O . ASP A 1 84 ? 3.675 -13.298 -10.897 1.00 92.69 84 ASP A O 1
ATOM 655 N N . ASP A 1 85 ? 3.617 -11.241 -11.808 1.00 93.69 85 ASP A N 1
ATOM 656 C CA . ASP A 1 85 ? 5.064 -11.052 -11.959 1.00 93.69 85 ASP A CA 1
ATOM 657 C C . ASP A 1 85 ? 5.750 -10.480 -10.696 1.00 93.69 85 ASP A C 1
ATOM 659 O O . ASP A 1 85 ? 6.963 -10.292 -10.680 1.00 93.69 85 ASP A O 1
ATOM 663 N N . VAL A 1 86 ? 5.008 -10.206 -9.611 1.00 89.12 86 VAL A N 1
ATOM 664 C CA . VAL A 1 86 ? 5.522 -9.618 -8.347 1.00 89.12 86 VAL A CA 1
ATOM 665 C C . VAL A 1 86 ? 6.122 -8.200 -8.511 1.00 89.12 86 VAL A C 1
ATOM 667 O O . VAL A 1 86 ? 6.896 -7.705 -7.684 1.00 89.12 86 VAL A O 1
ATOM 670 N N . GLU A 1 87 ? 5.696 -7.490 -9.552 1.00 89.56 87 GLU A N 1
ATOM 671 C CA . GLU A 1 87 ? 6.113 -6.123 -9.899 1.00 89.56 87 GLU A CA 1
ATOM 672 C C . GLU A 1 87 ? 5.125 -5.046 -9.407 1.00 89.56 87 GLU A C 1
ATOM 674 O O . GLU A 1 87 ? 5.379 -3.841 -9.495 1.00 89.56 87 GLU A O 1
ATOM 679 N N . CYS A 1 88 ? 3.974 -5.441 -8.855 1.00 91.19 88 CYS A N 1
ATOM 680 C CA . CYS A 1 88 ? 2.992 -4.505 -8.320 1.00 91.19 88 CYS A CA 1
ATOM 681 C C . CYS A 1 88 ? 3.503 -3.857 -7.026 1.00 91.19 88 CYS A C 1
ATOM 683 O O . CYS A 1 88 ? 3.464 -4.459 -5.954 1.00 91.19 88 CYS A O 1
ATOM 685 N N . ALA A 1 89 ? 3.918 -2.590 -7.108 1.00 85.69 89 ALA A N 1
ATOM 686 C CA . ALA A 1 89 ? 4.387 -1.835 -5.946 1.00 85.69 89 ALA A CA 1
ATOM 687 C C . ALA A 1 89 ? 3.337 -1.736 -4.824 1.00 85.69 89 ALA A C 1
ATOM 689 O O . ALA A 1 89 ? 3.697 -1.729 -3.653 1.00 85.69 89 ALA A O 1
ATOM 690 N N . VAL A 1 90 ? 2.045 -1.670 -5.160 1.00 90.25 90 VAL A N 1
ATOM 691 C CA . VAL A 1 90 ? 0.980 -1.578 -4.152 1.00 90.25 90 VAL A CA 1
ATOM 692 C C . VAL A 1 90 ? 0.839 -2.909 -3.404 1.00 90.25 90 VAL A C 1
ATOM 694 O O . VAL A 1 90 ? 0.980 -2.937 -2.183 1.00 90.25 90 VAL A O 1
ATOM 697 N N . ASP A 1 91 ? 0.653 -4.009 -4.139 1.00 92.81 91 ASP A N 1
ATOM 698 C CA . ASP A 1 91 ? 0.437 -5.347 -3.572 1.00 92.81 91 ASP A CA 1
ATOM 699 C C . ASP A 1 91 ? 1.656 -5.840 -2.783 1.00 92.8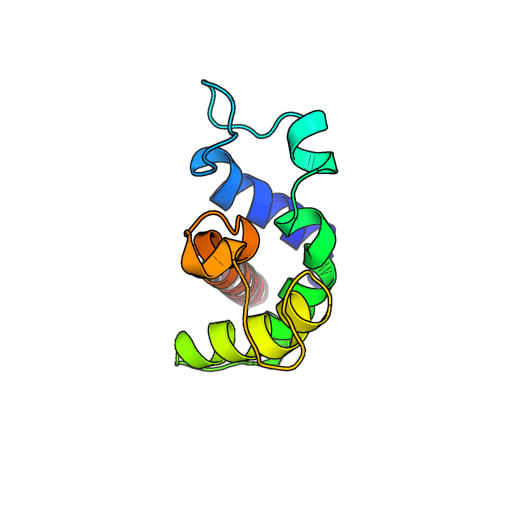1 91 ASP A C 1
ATOM 701 O O . ASP A 1 91 ? 1.536 -6.301 -1.647 1.00 92.81 91 ASP A O 1
ATOM 705 N N . ARG A 1 92 ? 2.859 -5.621 -3.327 1.00 91.94 92 ARG A N 1
ATOM 706 C CA . ARG A 1 92 ? 4.133 -5.978 -2.686 1.00 91.94 92 AR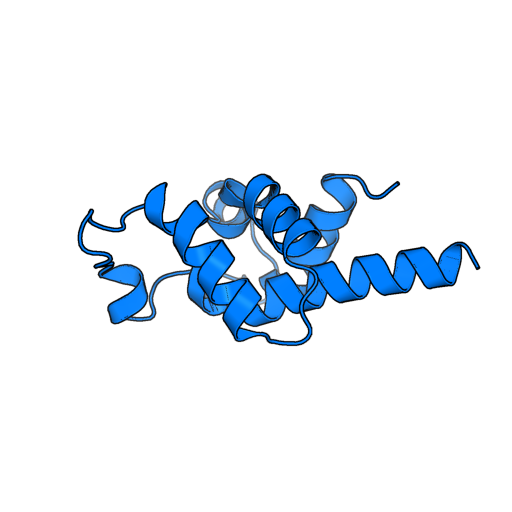G A CA 1
ATOM 707 C C . ARG A 1 92 ? 4.316 -5.343 -1.310 1.00 91.94 92 ARG A C 1
ATOM 709 O O . ARG A 1 92 ? 4.982 -5.921 -0.451 1.00 91.94 92 ARG A O 1
ATOM 716 N N . TYR A 1 93 ? 3.775 -4.144 -1.107 1.00 93.19 93 TYR A N 1
ATOM 717 C CA . TYR A 1 93 ? 3.947 -3.391 0.130 1.00 93.19 93 TYR A CA 1
ATOM 718 C C . TYR A 1 93 ? 2.710 -3.396 1.034 1.00 93.19 93 TYR A C 1
ATOM 720 O O . TYR A 1 93 ? 2.792 -2.824 2.122 1.00 93.19 93 TYR A O 1
ATOM 728 N N . TYR A 1 94 ? 1.623 -4.099 0.686 1.00 93.56 94 TYR A N 1
ATOM 729 C CA . TYR A 1 94 ? 0.449 -4.225 1.559 1.00 93.56 94 TYR A CA 1
ATOM 730 C C . TYR A 1 94 ? 0.769 -4.629 3.004 1.00 93.56 94 TYR A C 1
ATOM 732 O O . TYR A 1 94 ? 0.255 -3.945 3.889 1.00 93.56 94 TYR A O 1
ATOM 740 N N . PRO A 1 95 ? 1.629 -5.633 3.294 1.00 93.12 95 PRO A N 1
ATOM 741 C CA . PRO A 1 95 ? 1.971 -5.962 4.680 1.00 93.12 95 PRO A CA 1
ATOM 742 C C . PRO A 1 95 ? 2.449 -4.747 5.480 1.00 93.12 95 PRO A C 1
ATOM 744 O O . PRO A 1 95 ? 1.937 -4.468 6.560 1.00 93.12 95 PRO A O 1
ATOM 747 N N . LEU A 1 96 ? 3.374 -3.975 4.906 1.00 93.69 96 LEU A N 1
ATOM 748 C CA . LEU A 1 96 ? 3.975 -2.816 5.566 1.00 93.69 96 LEU A CA 1
ATOM 749 C C . LEU A 1 96 ? 3.005 -1.639 5.672 1.00 93.69 96 LEU A C 1
ATOM 751 O O . LEU A 1 96 ? 3.017 -0.916 6.661 1.00 93.69 96 LEU A O 1
ATOM 755 N N . VAL A 1 97 ? 2.172 -1.434 4.654 1.00 94.38 97 VAL A N 1
ATOM 756 C CA . VAL A 1 97 ? 1.146 -0.385 4.642 1.00 94.38 97 VAL A CA 1
ATOM 757 C C . VAL A 1 97 ? 0.102 -0.636 5.728 1.00 94.38 97 VAL A C 1
ATOM 759 O O . VAL A 1 97 ? -0.230 0.276 6.485 1.00 94.38 97 VAL A O 1
ATOM 762 N N . ILE A 1 98 ? -0.408 -1.869 5.803 1.00 95.31 98 ILE A N 1
ATOM 763 C CA . ILE A 1 98 ? -1.421 -2.279 6.780 1.00 95.31 98 ILE A CA 1
ATOM 764 C C . ILE A 1 98 ? -0.856 -2.134 8.193 1.00 95.31 98 ILE A C 1
ATOM 766 O O . ILE A 1 98 ? -1.469 -1.460 9.022 1.00 95.31 98 ILE A O 1
ATOM 770 N N . GLU A 1 99 ? 0.339 -2.682 8.431 1.00 93.94 99 GLU A N 1
ATOM 771 C CA . GLU A 1 99 ? 1.047 -2.570 9.708 1.00 93.94 99 GLU A CA 1
ATOM 772 C C . GLU A 1 99 ? 1.219 -1.101 10.120 1.00 93.94 99 GLU A C 1
ATOM 774 O O . GLU A 1 99 ? 0.841 -0.714 11.225 1.00 93.94 99 GLU A O 1
ATOM 779 N N . ALA A 1 100 ? 1.718 -0.250 9.222 1.00 94.19 100 ALA A N 1
ATOM 780 C CA . ALA A 1 100 ? 1.974 1.154 9.522 1.00 94.19 100 ALA A CA 1
ATOM 781 C C . ALA A 1 100 ? 0.690 1.922 9.895 1.00 94.19 100 ALA A C 1
ATOM 783 O O . ALA A 1 100 ? 0.685 2.714 10.841 1.00 94.19 100 ALA A O 1
ATOM 784 N N . ILE A 1 101 ? -0.425 1.661 9.201 1.00 94.81 101 ILE A N 1
ATOM 785 C CA . ILE A 1 101 ? -1.732 2.260 9.519 1.00 94.81 101 ILE A CA 1
ATOM 786 C C . ILE A 1 101 ? -2.247 1.763 10.876 1.00 94.81 101 ILE A C 1
ATOM 788 O O . ILE A 1 101 ? -2.746 2.559 11.677 1.00 94.81 101 ILE A O 1
ATOM 792 N N . GLN A 1 102 ? -2.132 0.464 11.158 1.00 93.56 102 GLN A N 1
ATOM 793 C CA . GLN A 1 102 ? -2.563 -0.117 12.431 1.00 93.56 102 GLN A CA 1
ATOM 794 C C . GLN A 1 102 ? -1.738 0.425 13.609 1.00 93.56 102 GLN A C 1
ATOM 796 O O . GLN A 1 102 ? -2.319 0.835 14.618 1.00 93.56 102 GLN A O 1
ATOM 801 N N . LEU A 1 103 ? -0.413 0.517 13.462 1.00 92.81 103 LEU A N 1
ATOM 802 C CA . LEU A 1 103 ? 0.482 1.098 14.466 1.00 92.81 103 LEU A CA 1
ATOM 803 C C . LEU A 1 103 ? 0.154 2.569 14.741 1.00 92.81 103 LEU A C 1
ATOM 805 O O . LEU A 1 103 ? 0.059 2.965 15.903 1.00 92.81 103 LEU A O 1
ATOM 809 N N . LEU A 1 104 ? -0.091 3.372 13.700 1.00 94.06 104 LEU A N 1
ATOM 810 C CA . LEU A 1 104 ? -0.480 4.777 13.860 1.00 94.06 104 LEU A CA 1
ATOM 811 C C . LEU A 1 104 ? -1.782 4.924 14.661 1.00 94.06 104 LEU A C 1
ATOM 813 O O . LEU A 1 104 ? -1.886 5.776 15.548 1.00 94.06 104 LEU A O 1
ATOM 817 N N . ARG A 1 105 ? -2.777 4.073 14.385 1.00 91.12 105 ARG A N 1
ATOM 818 C CA . ARG A 1 105 ? -4.038 4.048 15.142 1.00 91.12 105 ARG A CA 1
ATOM 819 C C . ARG A 1 105 ? -3.808 3.673 16.600 1.00 91.12 105 ARG A C 1
ATOM 821 O O . ARG A 1 105 ? -4.320 4.365 17.478 1.00 91.12 105 ARG A O 1
ATOM 828 N N . ALA A 1 106 ? -3.041 2.614 16.853 1.00 90.06 106 ALA A N 1
ATOM 829 C CA . ALA A 1 106 ? -2.742 2.148 18.203 1.00 90.06 106 ALA A CA 1
ATOM 830 C C . ALA A 1 106 ? -2.008 3.225 19.019 1.00 90.06 106 ALA A C 1
ATOM 832 O O . ALA A 1 106 ? -2.429 3.552 20.129 1.00 90.06 106 ALA A O 1
ATOM 833 N N . ALA A 1 107 ? -0.987 3.860 18.434 1.00 89.00 107 ALA A N 1
ATOM 834 C CA . ALA A 1 107 ? -0.260 4.965 19.055 1.00 89.00 107 ALA A CA 1
ATOM 835 C C . ALA A 1 107 ? -1.175 6.162 19.356 1.00 89.00 107 ALA A C 1
ATOM 837 O O . ALA A 1 107 ? -1.051 6.806 20.399 1.00 89.00 107 ALA A O 1
ATOM 838 N N . ARG A 1 108 ? -2.140 6.458 18.476 1.00 85.75 108 ARG A N 1
ATOM 839 C CA . ARG A 1 108 ? -3.107 7.530 18.725 1.00 85.75 108 ARG A CA 1
ATOM 840 C C . ARG A 1 108 ? -4.044 7.217 19.887 1.00 85.75 108 ARG A C 1
ATOM 842 O O . ARG A 1 108 ? -4.352 8.137 20.637 1.00 85.75 108 ARG A O 1
ATOM 849 N N . VAL A 1 109 ? -4.504 5.975 20.025 1.00 79.12 109 VAL A N 1
ATOM 850 C CA . VAL A 1 109 ? -5.345 5.557 21.160 1.00 79.12 109 VAL A CA 1
ATOM 851 C C . VAL A 1 109 ? -4.555 5.653 22.465 1.00 79.12 109 VAL A C 1
ATOM 853 O O . VAL A 1 109 ? -5.055 6.232 23.423 1.00 79.12 109 VAL A O 1
ATOM 856 N N . ALA A 1 110 ? -3.303 5.189 22.475 1.00 76.81 110 ALA A N 1
ATOM 857 C CA . ALA A 1 110 ? -2.425 5.270 23.643 1.00 76.81 110 ALA A CA 1
ATOM 858 C C . ALA A 1 110 ? -2.123 6.715 24.085 1.00 76.81 110 ALA A C 1
ATOM 860 O O . ALA A 1 110 ? -1.993 6.968 25.271 1.00 76.81 110 ALA A O 1
ATOM 861 N N . ASN A 1 111 ? -2.054 7.669 23.149 1.00 67.50 111 ASN A N 1
ATOM 862 C CA . ASN A 1 111 ? -1.819 9.092 23.442 1.00 67.50 111 ASN A CA 1
ATOM 863 C C . ASN A 1 111 ? -3.086 9.875 23.843 1.00 67.50 111 ASN A C 1
ATOM 865 O O . ASN A 1 111 ? -3.022 11.090 24.036 1.00 67.50 111 ASN A O 1
ATOM 869 N N . VAL A 1 112 ? -4.250 9.223 23.865 1.00 59.34 112 VAL A N 1
ATOM 870 C CA . VAL A 1 112 ? -5.540 9.820 24.260 1.00 59.34 112 VAL A CA 1
ATOM 871 C C . VAL A 1 112 ? -6.097 9.163 25.534 1.00 59.34 112 VAL A C 1
ATOM 873 O O . VAL A 1 112 ? -7.011 9.722 26.138 1.00 59.34 112 VAL A O 1
ATOM 876 N N . ALA A 1 113 ? -5.551 8.011 25.934 1.00 50.84 113 ALA A N 1
ATOM 877 C CA . ALA A 1 113 ? -5.808 7.345 27.210 1.00 50.84 113 ALA A CA 1
ATOM 878 C C . ALA A 1 113 ? -4.938 7.938 28.329 1.00 50.84 113 ALA A C 1
ATOM 880 O O . ALA A 1 113 ? -5.433 7.968 29.478 1.00 50.84 113 ALA A O 1
#

Secondary structure (DSSP, 8-state):
---HHHHHHHHHHHHTTT-TT--TTS---HHHHHT-HHHHTHHHHHHHHHHH--S-HHHHHHHHIIIIITTTT--TTS--HHHHTT--HHHHHHHHHHHHHHHHHHHHHHTT-